Protein AF-A0AA35XFG1-F1 (afdb_monomer)

Solvent-accessible surface area (backbone atoms only — not comparable to full-atom values): 7735 Å² total; per-residue (Å²): 129,52,43,50,68,54,61,54,56,84,59,84,56,78,85,49,35,11,77,80,46,43,26,37,49,33,68,32,24,26,32,70,88,76,70,49,56,31,14,48,72,70,53,60,82,90,59,49,89,49,48,45,76,34,62,64,61,44,57,55,53,35,67,36,55,25,34,32,85,84,79,68,50,72,46,38,40,64,58,47,80,75,54,81,59,94,84,72,45,71,68,61,47,50,53,42,46,51,52,19,35,48,53,39,54,52,50,51,52,51,54,48,52,56,50,50,53,55,48,53,52,54,49,52,54,50,53,50,53,52,52,52,53,58,59,76,74,108

Radius of gyration: 21.95 Å; Cα contacts (8 Å, |Δi|>4): 163; chains: 1; bounding box: 50×32×72 Å

Nearest PDB structures (foldseek):
  4r8p-assembly1_L  TM=5.459E-01  e=4.641E-02  Homo sapiens
  7nd1-assembly1_A  TM=6.948E-01  e=1.075E-01  Homo sapiens
  4r8p-assembly1_N  TM=5.432E-01  e=1.075E-01  Homo sapiens
  6wi8-assembly2_B  TM=5.652E-01  e=1.690E-01  Homo sapiens
  6wi7-assembly1_A  TM=3.240E-01  e=1.075E-01  Homo sapiens

pLDDT: mean 81.07, std 10.25, range [55.94, 94.81]

Foldseek 3Di:
DQADQFWDFPPDQPQQAALQQLHGEDQWKAQQVPRDIHHPVSDDPVRCVRIDGDVVVVVVQQQTWTAGPQAGDIDGNVCVVVDDDVPDDPVSRVVSSVVSNVVSVVVVVVVVVVVVVVVVVVVVVVVVVVVVVVVVVD

Mean predicted aligned error: 9.19 Å

Structure (mmCIF, N/CA/C/O backbone):
data_AF-A0AA35XFG1-F1
#
_entry.id   AF-A0AA35XFG1-F1
#
loop_
_atom_site.group_PDB
_atom_site.id
_atom_site.type_symbol
_atom_site.label_atom_id
_atom_site.label_alt_id
_atom_site.label_comp_id
_atom_site.label_asym_id
_atom_site.label_entity_id
_atom_site.label_seq_id
_atom_site.pdbx_PDB_ins_code
_atom_site.Cartn_x
_atom_site.Cartn_y
_atom_site.Cartn_z
_atom_site.occupancy
_atom_site.B_iso_or_equiv
_atom_site.auth_seq_id
_atom_site.auth_comp_id
_atom_site.auth_asym_id
_atom_site.auth_atom_id
_atom_site.pdbx_PDB_model_num
ATOM 1 N N . MET A 1 1 ? 0.961 8.683 -11.947 1.00 60.38 1 MET A N 1
ATOM 2 C CA . MET A 1 1 ? 0.528 7.514 -11.145 1.00 60.38 1 MET A CA 1
ATOM 3 C C . MET A 1 1 ? 1.306 7.439 -9.842 1.00 60.38 1 MET A C 1
ATOM 5 O O . MET A 1 1 ? 2.520 7.639 -9.898 1.00 60.38 1 MET A O 1
ATOM 9 N N . PRO A 1 2 ? 0.644 7.135 -8.712 1.00 69.44 2 PRO A N 1
ATOM 10 C CA . PRO A 1 2 ? 1.253 7.309 -7.402 1.00 69.44 2 PRO A CA 1
ATOM 11 C C . PRO A 1 2 ? 2.024 6.101 -6.837 1.00 69.44 2 PRO A C 1
ATOM 13 O O . PRO A 1 2 ? 2.716 6.252 -5.842 1.00 69.44 2 PRO A O 1
ATOM 16 N N . GLY A 1 3 ? 1.932 4.910 -7.434 1.00 71.81 3 GLY A N 1
ATOM 17 C CA . GLY A 1 3 ? 2.682 3.711 -7.024 1.00 71.81 3 GLY A CA 1
ATOM 18 C C . GLY A 1 3 ? 3.146 2.898 -8.232 1.00 71.81 3 GLY A C 1
ATOM 19 O O . GLY A 1 3 ? 2.828 3.256 -9.370 1.00 71.81 3 GLY A O 1
ATOM 20 N N . LEU A 1 4 ? 3.899 1.823 -7.997 1.00 73.44 4 LEU A N 1
ATOM 21 C CA . LEU A 1 4 ? 4.358 0.925 -9.060 1.00 73.44 4 LEU A CA 1
ATOM 22 C C . LEU A 1 4 ? 3.245 -0.069 -9.428 1.00 73.44 4 LEU A C 1
ATOM 24 O O . LEU A 1 4 ? 2.739 -0.788 -8.571 1.00 73.44 4 LEU A O 1
ATOM 28 N N . THR A 1 5 ? 2.835 -0.057 -10.701 1.00 63.59 5 THR A N 1
ATOM 29 C CA . THR A 1 5 ? 1.594 -0.693 -11.182 1.00 63.59 5 THR A CA 1
ATOM 30 C C . THR A 1 5 ? 1.789 -1.893 -12.096 1.00 63.59 5 THR A C 1
ATOM 32 O O . THR A 1 5 ? 0.798 -2.459 -12.507 1.00 63.59 5 THR A O 1
ATOM 35 N N . HIS A 1 6 ? 3.013 -2.300 -12.439 1.00 58.31 6 HIS A N 1
ATOM 36 C CA . HIS A 1 6 ? 3.227 -3.368 -13.442 1.00 58.31 6 HIS A CA 1
ATOM 37 C C . HIS A 1 6 ? 4.230 -4.430 -13.013 1.00 58.31 6 HIS A C 1
ATOM 39 O O . HIS A 1 6 ? 4.662 -5.230 -13.840 1.00 58.31 6 HIS A O 1
ATOM 45 N N . CYS A 1 7 ? 4.659 -4.383 -11.758 1.00 59.84 7 CYS A N 1
ATOM 46 C CA . CYS A 1 7 ? 5.635 -5.305 -11.219 1.00 59.84 7 CYS A CA 1
ATOM 47 C C . CYS A 1 7 ? 4.958 -6.206 -10.193 1.00 59.84 7 CYS A C 1
ATOM 49 O O . CYS A 1 7 ? 4.563 -5.729 -9.128 1.00 59.84 7 CYS A O 1
ATOM 51 N N . HIS A 1 8 ? 4.904 -7.501 -10.494 1.00 63.41 8 HIS A N 1
ATOM 52 C CA . HIS A 1 8 ? 4.884 -8.496 -9.433 1.00 63.41 8 HIS A CA 1
ATOM 53 C C . HIS A 1 8 ? 6.312 -8.661 -8.923 1.00 63.41 8 HIS A C 1
ATOM 55 O O . HIS A 1 8 ? 7.230 -8.962 -9.696 1.00 63.41 8 HIS A O 1
ATOM 61 N N . CYS A 1 9 ? 6.504 -8.405 -7.634 1.00 60.19 9 CYS A N 1
ATOM 62 C CA . CYS A 1 9 ? 7.749 -8.694 -6.947 1.00 60.19 9 CYS A CA 1
ATOM 63 C C . CYS A 1 9 ? 7.669 -10.132 -6.437 1.00 60.19 9 CYS A C 1
ATOM 65 O O . CYS A 1 9 ? 6.700 -10.533 -5.801 1.00 60.19 9 CYS A O 1
ATOM 67 N N . ILE A 1 10 ? 8.702 -10.919 -6.732 1.00 57.16 10 ILE A N 1
ATOM 68 C CA . ILE A 1 10 ? 8.778 -12.323 -6.299 1.00 57.16 10 ILE A CA 1
ATOM 69 C C . ILE A 1 10 ? 9.029 -12.405 -4.776 1.00 57.16 10 ILE A C 1
ATOM 71 O O . ILE A 1 10 ? 8.761 -13.426 -4.147 1.00 57.16 10 ILE A O 1
ATOM 75 N N . GLU A 1 11 ? 9.505 -11.313 -4.173 1.00 58.78 11 GLU A N 1
ATOM 76 C CA . GLU A 1 11 ? 9.869 -11.204 -2.760 1.00 58.78 11 GLU A CA 1
ATOM 77 C C . GLU A 1 11 ? 8.791 -10.435 -1.964 1.00 58.78 11 GLU A C 1
ATOM 79 O O . GLU A 1 11 ? 8.255 -9.429 -2.423 1.00 58.78 11 GLU A O 1
ATOM 84 N N . ASP A 1 12 ? 8.460 -10.975 -0.785 1.00 56.62 12 ASP A N 1
ATOM 85 C CA . ASP A 1 12 ? 7.346 -10.686 0.140 1.00 56.62 12 ASP A CA 1
ATOM 86 C C . ASP A 1 12 ? 6.694 -9.274 0.048 1.00 56.62 12 ASP A C 1
ATOM 88 O O . ASP A 1 12 ? 6.983 -8.342 0.806 1.00 56.62 12 ASP A O 1
ATOM 92 N N . GLU A 1 13 ? 5.742 -9.133 -0.885 1.00 64.56 13 GLU A N 1
ATOM 93 C CA . GLU A 1 13 ? 5.145 -7.866 -1.344 1.00 64.56 13 GLU A CA 1
ATOM 94 C C . GLU A 1 13 ? 4.350 -7.079 -0.289 1.00 64.56 13 GLU A C 1
ATOM 96 O O . GLU A 1 13 ? 4.143 -5.873 -0.445 1.00 64.56 13 GLU A O 1
ATOM 101 N N . LYS A 1 14 ? 3.826 -7.722 0.763 1.00 66.88 14 LYS A N 1
ATOM 102 C CA . LYS A 1 14 ? 2.796 -7.089 1.614 1.00 66.88 14 LYS A CA 1
ATOM 103 C C . LYS A 1 14 ? 3.322 -5.912 2.433 1.00 66.88 14 LYS A C 1
ATOM 105 O O . LYS A 1 14 ? 2.580 -4.960 2.658 1.00 66.88 14 LYS A O 1
ATOM 110 N N . ARG A 1 15 ? 4.586 -5.960 2.865 1.00 76.00 15 ARG A N 1
ATOM 111 C CA . ARG A 1 15 ? 5.201 -4.905 3.699 1.00 76.00 15 ARG A CA 1
ATOM 112 C C . ARG A 1 15 ? 5.540 -3.642 2.906 1.00 76.00 15 ARG A C 1
ATOM 114 O O . ARG A 1 15 ? 5.683 -2.568 3.488 1.00 76.00 15 ARG A O 1
ATOM 121 N N . PHE A 1 16 ? 5.629 -3.761 1.583 1.00 82.31 16 PHE A N 1
ATOM 122 C CA . PHE A 1 16 ? 6.092 -2.693 0.701 1.00 82.31 16 PHE A CA 1
ATOM 123 C C . PHE A 1 16 ? 4.962 -2.023 -0.085 1.00 82.31 16 PHE A C 1
ATOM 125 O O . PHE A 1 16 ? 5.195 -1.384 -1.112 1.00 82.31 16 PHE A O 1
ATOM 132 N N . ARG A 1 17 ? 3.724 -2.175 0.402 1.00 84.19 17 ARG A N 1
ATOM 133 C CA . ARG A 1 17 ? 2.521 -1.594 -0.192 1.00 84.19 17 ARG A CA 1
ATOM 134 C C . ARG A 1 17 ? 2.081 -0.353 0.564 1.00 84.19 17 ARG A C 1
ATOM 136 O O . ARG A 1 17 ? 1.968 -0.348 1.784 1.00 84.19 17 ARG A O 1
ATOM 143 N N . CYS A 1 18 ? 1.758 0.686 -0.190 1.00 86.38 18 CYS A N 1
ATOM 144 C CA . CYS A 1 18 ? 1.208 1.915 0.349 1.00 86.38 18 CYS A CA 1
ATOM 145 C C . CYS A 1 18 ? -0.214 1.709 0.864 1.00 86.38 18 CYS A C 1
ATOM 147 O O . CYS A 1 18 ? -1.102 1.330 0.105 1.00 86.38 18 CYS A O 1
ATOM 149 N N . GLU A 1 19 ? -0.453 2.066 2.127 1.00 84.56 19 GLU A N 1
ATOM 150 C CA . GLU A 1 19 ? -1.782 1.985 2.752 1.00 84.56 19 GLU A CA 1
ATOM 151 C C . GLU A 1 19 ? -2.832 2.907 2.094 1.00 84.56 19 GLU A C 1
ATOM 153 O O . GLU A 1 19 ? -4.023 2.755 2.349 1.00 84.56 19 GLU A O 1
ATOM 158 N N . LEU A 1 20 ? -2.421 3.863 1.248 1.00 86.44 20 LEU A N 1
ATOM 159 C CA . LEU A 1 20 ? -3.332 4.792 0.564 1.00 86.44 20 LEU A CA 1
ATOM 160 C C . LEU A 1 20 ? -3.746 4.319 -0.834 1.00 86.44 20 LEU A C 1
ATOM 162 O O . LEU A 1 20 ? -4.907 4.471 -1.214 1.00 86.44 20 LEU A O 1
ATOM 166 N N . CYS A 1 21 ? -2.811 3.778 -1.620 1.00 84.06 21 CYS A N 1
ATOM 167 C CA . CYS A 1 21 ? -3.082 3.351 -2.997 1.00 84.06 21 CYS A CA 1
ATOM 168 C C . CYS A 1 21 ? -3.075 1.832 -3.202 1.00 84.06 21 CYS A C 1
ATOM 170 O O . CYS A 1 21 ? -3.467 1.378 -4.271 1.00 84.06 21 CYS A O 1
ATOM 172 N N . GLY A 1 22 ? -2.623 1.049 -2.218 1.00 80.69 22 GLY A N 1
ATOM 173 C CA . GLY A 1 22 ? -2.557 -0.417 -2.276 1.00 80.69 22 GLY A CA 1
ATOM 174 C C . GLY A 1 22 ? -1.455 -0.976 -3.181 1.00 80.69 22 GLY A C 1
ATOM 175 O O . GLY A 1 22 ? -1.288 -2.194 -3.291 1.00 80.69 22 GLY A O 1
ATOM 176 N N . LEU A 1 23 ? -0.694 -0.094 -3.829 1.00 84.69 23 LEU A N 1
ATOM 177 C CA . LEU A 1 23 ? 0.387 -0.432 -4.747 1.00 84.69 23 LEU A CA 1
ATOM 178 C C . LEU A 1 23 ? 1.734 -0.464 -4.033 1.00 84.69 23 LEU A C 1
ATOM 180 O O . LEU A 1 23 ? 1.894 0.117 -2.959 1.00 84.69 23 LEU A O 1
ATOM 184 N N . ILE A 1 24 ? 2.713 -1.092 -4.678 1.00 84.88 24 ILE A N 1
ATOM 185 C CA . ILE A 1 24 ? 4.103 -1.083 -4.227 1.00 84.88 24 ILE A CA 1
ATOM 186 C C . ILE A 1 24 ? 4.628 0.362 -4.209 1.00 84.88 24 ILE A C 1
ATOM 188 O O . ILE A 1 24 ? 4.310 1.153 -5.109 1.00 84.88 24 ILE A O 1
ATOM 192 N N . TYR A 1 25 ? 5.403 0.716 -3.175 1.00 86.44 25 TYR A N 1
ATOM 193 C CA . TYR A 1 25 ? 5.895 2.080 -2.994 1.00 86.44 25 TYR A CA 1
ATOM 194 C C . TYR A 1 25 ? 6.620 2.602 -4.239 1.00 86.44 25 TYR A C 1
ATOM 196 O O . TYR A 1 25 ? 7.513 1.951 -4.776 1.00 86.44 25 TYR A O 1
ATOM 204 N N . ARG A 1 26 ? 6.284 3.823 -4.657 1.00 85.94 26 ARG A N 1
ATOM 205 C CA . ARG A 1 26 ? 7.122 4.643 -5.535 1.00 85.94 26 ARG A CA 1
ATOM 206 C C . ARG A 1 26 ? 7.680 5.780 -4.698 1.00 85.94 26 ARG A C 1
ATOM 208 O O . ARG A 1 26 ? 6.894 6.537 -4.132 1.00 85.94 26 ARG A O 1
ATOM 215 N N . GLU A 1 27 ? 9.008 5.874 -4.630 1.00 87.44 27 GLU A N 1
ATOM 216 C CA . GLU A 1 27 ? 9.706 6.827 -3.757 1.00 87.44 27 GLU A CA 1
ATOM 217 C C . GLU A 1 27 ? 9.135 6.784 -2.321 1.00 87.44 27 GLU A C 1
ATOM 219 O O . GLU A 1 27 ? 8.399 7.686 -1.920 1.00 87.44 27 GLU A O 1
ATOM 224 N N . PRO A 1 28 ? 9.384 5.707 -1.555 1.00 89.31 28 PRO A N 1
ATOM 225 C CA . PRO A 1 28 ? 8.799 5.521 -0.235 1.00 89.31 28 PRO A CA 1
ATOM 226 C C . PRO A 1 28 ? 9.164 6.668 0.712 1.00 89.31 28 PRO A C 1
ATOM 228 O O . PRO A 1 28 ? 10.318 7.100 0.803 1.00 89.31 28 PRO A O 1
ATOM 231 N N . VAL A 1 29 ? 8.162 7.133 1.445 1.00 90.62 29 VAL A N 1
ATOM 232 C CA . VAL A 1 29 ? 8.287 8.091 2.541 1.00 90.62 29 VAL A CA 1
ATOM 233 C C . VAL A 1 29 ? 7.700 7.476 3.802 1.00 90.62 29 VAL A C 1
ATOM 235 O O . VAL A 1 29 ? 6.651 6.838 3.757 1.00 90.62 29 VAL A O 1
ATOM 238 N N . GLN A 1 30 ? 8.372 7.674 4.926 1.00 90.19 30 GLN A N 1
ATOM 239 C CA . GLN A 1 30 ? 7.957 7.201 6.234 1.00 90.19 30 GLN A CA 1
ATOM 240 C C . GLN A 1 30 ? 7.453 8.376 7.069 1.00 90.19 30 GLN A C 1
ATOM 242 O O . GLN A 1 30 ? 8.143 9.386 7.217 1.00 90.19 30 GLN A O 1
ATOM 247 N N . ASN A 1 31 ? 6.258 8.238 7.634 1.00 89.31 31 ASN A N 1
ATOM 248 C CA . ASN A 1 31 ? 5.735 9.175 8.615 1.00 89.31 31 ASN A CA 1
ATOM 249 C C . ASN A 1 31 ? 6.489 8.988 9.942 1.00 89.31 31 ASN A C 1
ATOM 251 O O . ASN A 1 31 ? 6.459 7.907 10.528 1.00 89.31 31 ASN A O 1
ATOM 255 N N . ILE A 1 32 ? 7.14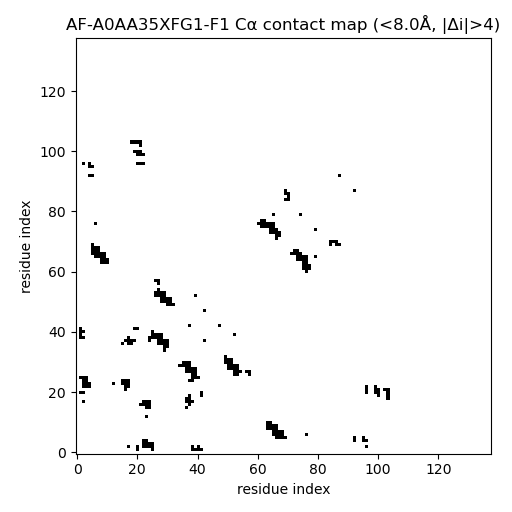2 10.038 10.432 1.00 87.94 32 ILE A N 1
ATOM 256 C CA . ILE A 1 32 ? 8.024 9.993 11.607 1.00 87.94 32 ILE A CA 1
ATOM 257 C C . ILE A 1 32 ? 7.234 9.690 12.891 1.00 87.94 32 ILE A C 1
ATOM 259 O O . ILE A 1 32 ? 7.744 9.017 13.783 1.00 87.94 32 ILE A O 1
ATOM 263 N N . LYS A 1 33 ? 5.976 10.143 12.983 1.00 86.19 33 LYS A N 1
ATOM 264 C CA . LYS A 1 33 ? 5.121 9.965 14.171 1.00 86.19 33 LYS A CA 1
ATOM 265 C C . LYS A 1 33 ? 4.550 8.554 14.283 1.00 86.19 33 LYS A C 1
ATOM 267 O O . LYS A 1 33 ? 4.416 8.030 15.382 1.00 86.19 33 LYS A O 1
ATOM 272 N N . THR A 1 34 ? 4.176 7.953 13.155 1.00 86.50 34 THR A N 1
ATOM 273 C CA . THR A 1 34 ? 3.481 6.651 13.127 1.00 86.50 34 THR A CA 1
ATOM 274 C C . THR A 1 34 ? 4.371 5.489 12.689 1.00 86.50 34 THR A C 1
ATOM 276 O O . THR A 1 34 ? 3.979 4.337 12.847 1.00 86.50 34 THR A O 1
ATOM 279 N N . GLY A 1 35 ? 5.541 5.769 12.106 1.00 85.88 35 GLY A N 1
ATOM 280 C CA . GLY A 1 35 ? 6.439 4.774 11.514 1.00 85.88 35 GLY A CA 1
ATOM 281 C 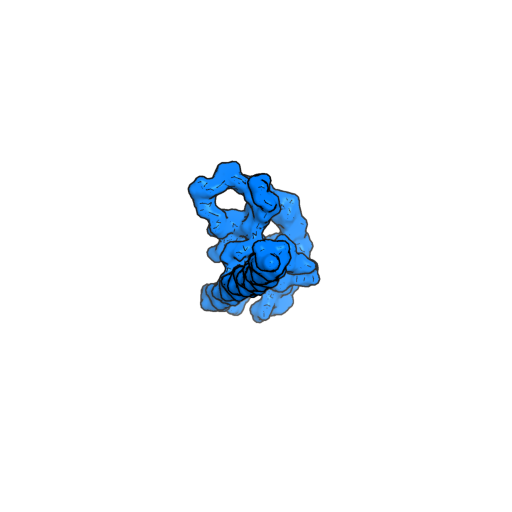C . GLY A 1 35 ? 5.927 4.150 10.211 1.00 85.88 35 GLY A C 1
ATOM 282 O O . GLY A 1 35 ? 6.613 3.307 9.636 1.00 85.88 35 GLY A O 1
ATOM 283 N N . LYS A 1 36 ? 4.741 4.548 9.732 1.00 86.31 36 LYS A N 1
ATOM 284 C CA . LYS A 1 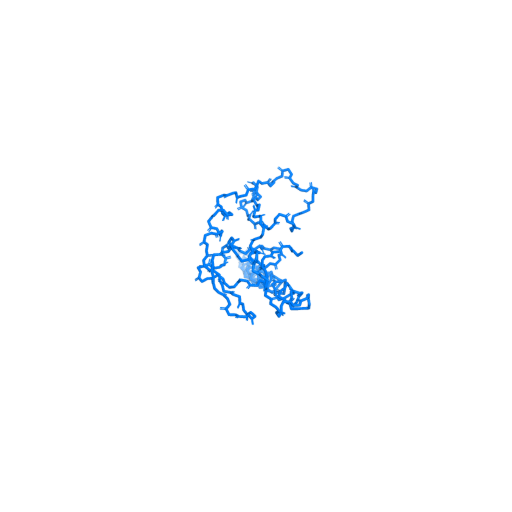36 ? 4.100 3.989 8.535 1.00 86.31 36 LYS A CA 1
ATOM 285 C C . LYS A 1 36 ? 4.710 4.532 7.247 1.00 86.31 36 LYS A C 1
ATOM 287 O O . LYS A 1 36 ? 5.062 5.710 7.184 1.00 86.31 36 LYS A O 1
ATOM 292 N N . CYS A 1 37 ? 4.762 3.693 6.213 1.00 87.38 37 CYS A N 1
ATOM 293 C CA . CYS A 1 37 ? 5.333 4.041 4.914 1.00 87.38 37 CYS A CA 1
ATOM 294 C C . CYS A 1 37 ? 4.260 4.239 3.834 1.00 87.38 37 CYS A C 1
ATOM 296 O O . CYS A 1 37 ? 3.224 3.572 3.803 1.00 87.38 37 CYS A O 1
ATOM 298 N N . PHE A 1 38 ? 4.525 5.172 2.923 1.00 89.44 38 PHE A N 1
ATOM 299 C CA . PHE A 1 38 ? 3.625 5.578 1.847 1.00 89.44 38 PHE A CA 1
ATOM 300 C C . PHE A 1 38 ? 4.419 5.925 0.586 1.00 89.44 38 PHE A C 1
ATOM 302 O O . PHE A 1 38 ? 5.627 6.136 0.644 1.00 89.44 38 PHE A O 1
ATOM 309 N N . CYS A 1 39 ? 3.757 6.023 -0.568 1.00 88.94 39 CYS A N 1
ATOM 310 C CA . CYS A 1 39 ? 4.386 6.634 -1.739 1.00 88.94 39 CYS A CA 1
ATOM 311 C C . CYS A 1 39 ? 4.474 8.149 -1.551 1.00 88.94 39 CYS A C 1
ATOM 313 O O . CYS A 1 39 ? 3.486 8.757 -1.136 1.00 88.94 39 CYS A O 1
ATOM 315 N N . LYS A 1 40 ? 5.585 8.773 -1.955 1.00 87.94 40 LYS A N 1
ATOM 316 C CA . LYS A 1 40 ? 5.762 10.234 -1.894 1.00 87.94 40 LYS A CA 1
ATOM 317 C C . LYS A 1 40 ? 4.592 11.006 -2.505 1.00 87.94 40 LYS A C 1
ATOM 319 O O . LYS A 1 40 ? 4.095 11.946 -1.906 1.00 87.94 40 LYS A O 1
ATOM 324 N N . SER A 1 41 ? 4.103 10.569 -3.663 1.00 87.69 41 SER A N 1
ATOM 325 C CA . SER A 1 41 ? 2.978 11.202 -4.366 1.00 87.69 41 SER A CA 1
ATOM 326 C C . SER A 1 41 ? 1.595 10.923 -3.767 1.00 87.69 41 SER A C 1
ATOM 328 O O . SER A 1 41 ? 0.624 11.529 -4.205 1.00 87.69 41 SER A O 1
ATOM 330 N N . CYS A 1 42 ? 1.466 9.957 -2.850 1.00 85.81 42 CYS A N 1
ATOM 331 C CA . CYS A 1 42 ? 0.204 9.717 -2.140 1.00 85.81 42 CYS A CA 1
ATOM 332 C C . CYS A 1 42 ? 0.021 10.672 -0.957 1.00 85.81 42 CYS A C 1
ATOM 334 O O . CYS A 1 42 ? -1.101 10.833 -0.486 1.00 85.81 42 CYS A O 1
ATOM 336 N N . VAL A 1 43 ? 1.111 11.242 -0.446 1.00 85.81 43 VAL A N 1
ATOM 337 C CA . VAL A 1 43 ? 1.086 12.148 0.701 1.00 85.81 43 VAL A CA 1
ATOM 338 C C . VAL A 1 43 ? 0.835 13.569 0.197 1.00 85.81 43 VAL A C 1
ATOM 340 O O . VAL A 1 43 ? 1.386 13.972 -0.827 1.00 85.81 43 VAL A O 1
ATOM 343 N N . SER A 1 44 ? -0.034 14.310 0.887 1.00 72.50 44 SER A N 1
ATOM 344 C CA . SER A 1 44 ? -0.323 15.707 0.558 1.00 72.50 44 SER A CA 1
ATOM 345 C C . SER A 1 44 ? 0.926 16.577 0.776 1.00 72.50 44 SER A C 1
ATOM 347 O O . SER A 1 44 ? 1.746 16.297 1.653 1.00 72.50 44 SER A O 1
ATOM 349 N N . ASN A 1 45 ? 1.078 17.656 0.004 1.00 62.78 45 ASN A N 1
ATOM 350 C CA . ASN A 1 45 ? 2.194 18.589 0.203 1.00 62.78 45 ASN A CA 1
ATOM 351 C C . ASN A 1 45 ? 2.118 19.317 1.562 1.00 62.78 45 ASN A C 1
ATOM 353 O O . ASN A 1 45 ? 3.155 19.721 2.089 1.00 62.78 45 ASN A O 1
ATOM 357 N N . GLU A 1 46 ? 0.917 19.450 2.136 1.00 57.16 46 GLU A N 1
ATOM 358 C CA . GLU A 1 46 ? 0.666 20.151 3.403 1.00 57.16 46 GLU A CA 1
ATOM 359 C C . GLU A 1 46 ? 1.199 19.379 4.623 1.00 57.16 46 GLU A C 1
ATOM 361 O O . GLU A 1 46 ? 1.593 19.997 5.609 1.00 57.16 46 GLU A O 1
ATOM 366 N N . ASP A 1 47 ? 1.331 18.051 4.530 1.00 62.66 47 ASP A N 1
ATOM 367 C CA . ASP A 1 47 ? 1.786 17.201 5.640 1.00 62.66 47 ASP A CA 1
ATOM 368 C C . ASP A 1 47 ? 3.294 16.876 5.614 1.00 62.66 47 ASP A C 1
ATOM 370 O O . ASP A 1 47 ? 3.785 16.130 6.460 1.00 62.66 47 ASP A O 1
ATOM 374 N N . THR A 1 48 ? 4.058 17.410 4.655 1.00 63.34 48 THR A N 1
ATOM 375 C CA . THR A 1 48 ? 5.449 16.988 4.365 1.00 63.34 48 THR A CA 1
ATOM 376 C C . THR A 1 48 ? 6.441 17.123 5.525 1.00 63.34 48 THR A C 1
ATOM 378 O O . THR A 1 48 ? 7.434 16.397 5.544 1.00 63.34 48 THR A O 1
ATOM 381 N N . ALA A 1 49 ? 6.174 17.982 6.515 1.00 70.75 49 ALA A N 1
ATOM 382 C CA . ALA A 1 49 ? 7.042 18.162 7.683 1.00 70.75 49 ALA A CA 1
ATOM 383 C C . ALA A 1 49 ? 7.189 16.887 8.536 1.00 70.75 49 ALA A C 1
ATOM 385 O O . ALA A 1 49 ? 8.229 16.675 9.158 1.00 70.75 49 ALA A O 1
ATOM 386 N N . ASP A 1 50 ? 6.175 16.019 8.532 1.00 83.25 50 ASP A N 1
ATOM 387 C CA . ASP A 1 50 ? 6.159 14.786 9.320 1.00 83.25 50 ASP A CA 1
ATOM 388 C C . ASP A 1 50 ? 6.680 13.563 8.547 1.00 83.25 50 ASP A C 1
ATOM 390 O O . ASP A 1 50 ? 6.659 12.450 9.079 1.00 83.25 50 ASP A O 1
ATOM 394 N N . TYR A 1 51 ? 7.145 13.732 7.304 1.00 85.81 51 TYR A N 1
ATOM 395 C CA . TYR A 1 51 ? 7.584 12.624 6.456 1.00 85.81 51 TYR A CA 1
ATOM 396 C C . TYR A 1 51 ? 9.066 12.710 6.131 1.00 85.81 51 TYR A C 1
ATOM 398 O O . TYR A 1 51 ? 9.586 13.722 5.668 1.00 85.81 51 TYR A O 1
ATOM 406 N N . ARG A 1 52 ? 9.748 11.581 6.302 1.00 88.25 52 ARG A N 1
ATOM 407 C CA . ARG A 1 52 ? 11.131 11.396 5.882 1.00 88.25 52 ARG A CA 1
ATOM 408 C C . ARG A 1 52 ? 11.177 10.439 4.704 1.00 88.25 52 ARG A C 1
ATOM 410 O O . ARG A 1 52 ? 10.519 9.406 4.713 1.00 88.25 52 ARG A O 1
ATOM 417 N N . GLN A 1 53 ? 11.994 10.744 3.703 1.00 87.69 53 GLN A N 1
ATOM 418 C CA . GLN A 1 53 ? 12.238 9.805 2.613 1.00 87.69 53 GLN A CA 1
ATOM 419 C C . GLN A 1 53 ? 12.972 8.557 3.120 1.00 87.69 53 GLN A C 1
ATOM 421 O O . GLN A 1 53 ? 14.027 8.665 3.755 1.00 87.69 53 GLN A O 1
ATOM 426 N N . ASP A 1 54 ? 12.436 7.378 2.807 1.00 87.69 54 ASP A N 1
ATOM 427 C CA . ASP A 1 54 ? 13.015 6.099 3.212 1.00 87.69 54 ASP A CA 1
ATOM 428 C C . ASP A 1 54 ? 13.947 5.558 2.122 1.00 87.69 54 ASP A C 1
ATOM 430 O O . ASP A 1 54 ? 13.619 4.696 1.303 1.00 87.69 54 ASP A O 1
ATOM 434 N N . ASN A 1 55 ? 15.153 6.122 2.093 1.00 86.81 55 ASN A N 1
ATOM 435 C CA . ASN A 1 55 ? 16.170 5.750 1.115 1.00 86.81 55 ASN A CA 1
ATOM 436 C C . ASN A 1 55 ? 16.684 4.315 1.292 1.00 86.81 55 ASN A C 1
ATOM 438 O O . ASN A 1 55 ? 17.233 3.763 0.338 1.00 86.81 55 ASN A O 1
ATOM 442 N N . ALA A 1 56 ? 16.557 3.727 2.486 1.00 86.50 56 ALA A N 1
ATOM 443 C CA . ALA A 1 56 ? 16.981 2.354 2.737 1.00 86.50 56 ALA A CA 1
ATOM 444 C C . ALA A 1 56 ? 16.015 1.385 2.052 1.00 86.50 56 ALA A C 1
ATOM 446 O O . ALA A 1 56 ? 16.443 0.613 1.194 1.00 86.50 56 ALA A O 1
ATOM 447 N N . VAL A 1 57 ? 14.715 1.539 2.326 1.00 85.31 57 VAL A N 1
ATOM 448 C CA . VAL A 1 57 ? 13.654 0.767 1.670 1.00 85.31 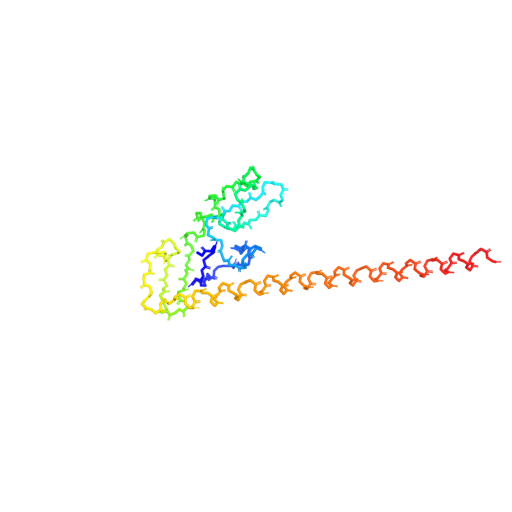57 VAL A CA 1
ATOM 449 C C . VAL A 1 57 ? 13.693 0.965 0.158 1.00 85.31 57 VAL A C 1
ATOM 451 O O . VAL A 1 57 ? 13.609 0.003 -0.599 1.00 85.31 57 VAL A O 1
ATOM 454 N N . TRP A 1 58 ? 13.902 2.195 -0.319 1.00 87.56 58 TRP A N 1
ATOM 455 C CA . TRP A 1 58 ? 13.973 2.436 -1.760 1.00 87.56 58 TRP A CA 1
ATOM 456 C C . TRP A 1 58 ? 15.153 1.731 -2.438 1.00 87.56 58 TRP A C 1
ATOM 458 O O . TRP A 1 58 ? 15.003 1.181 -3.529 1.00 87.56 58 TRP A O 1
ATOM 468 N N . LYS A 1 59 ? 16.332 1.732 -1.802 1.00 87.38 59 LYS A N 1
ATOM 469 C CA . LYS A 1 59 ? 17.513 1.020 -2.312 1.00 87.38 59 LYS A CA 1
ATOM 470 C C . LYS A 1 59 ? 17.305 -0.489 -2.324 1.00 87.38 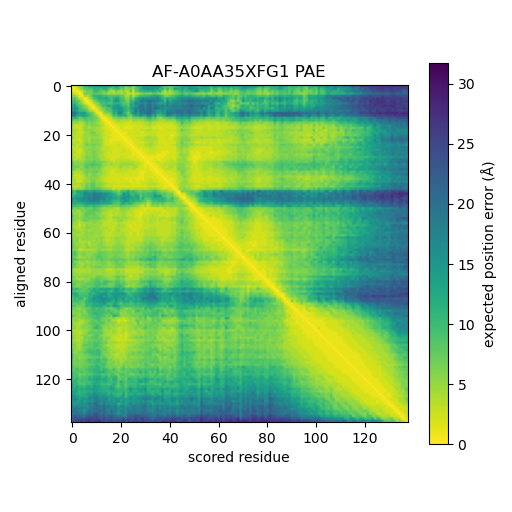59 LYS A C 1
ATOM 472 O O . LYS A 1 59 ? 17.707 -1.132 -3.288 1.00 87.38 59 LYS A O 1
ATOM 477 N N . GLU A 1 60 ? 16.681 -1.031 -1.285 1.00 87.25 60 GLU A N 1
ATOM 478 C CA . GLU A 1 60 ? 16.330 -2.448 -1.206 1.00 87.25 60 GLU A CA 1
ATOM 479 C C . GLU A 1 60 ? 15.388 -2.840 -2.350 1.00 87.25 60 GLU A C 1
ATOM 481 O O . GLU A 1 60 ? 15.722 -3.706 -3.158 1.00 87.25 60 GLU A O 1
ATOM 486 N N . MET A 1 61 ? 14.278 -2.111 -2.503 1.00 85.31 61 MET A N 1
ATOM 487 C CA . MET A 1 61 ? 13.274 -2.381 -3.534 1.00 85.31 61 MET A CA 1
ATOM 488 C C . MET A 1 61 ? 13.846 -2.320 -4.951 1.00 85.31 61 MET A C 1
ATOM 490 O O . MET A 1 61 ? 13.486 -3.123 -5.807 1.00 85.31 61 MET A O 1
ATOM 494 N N . LYS A 1 62 ? 14.769 -1.389 -5.223 1.00 85.25 62 LYS A N 1
ATOM 495 C CA . LYS A 1 62 ? 15.416 -1.267 -6.541 1.00 85.25 62 LYS A CA 1
ATOM 496 C C . LYS A 1 62 ? 16.178 -2.523 -6.971 1.00 85.25 62 LYS A C 1
ATOM 498 O O . LYS A 1 62 ? 16.308 -2.768 -8.175 1.00 85.25 62 LYS A O 1
ATOM 503 N N . CYS A 1 63 ? 16.668 -3.306 -6.014 1.00 86.06 63 CYS A N 1
ATOM 504 C CA . CYS A 1 63 ? 17.401 -4.541 -6.270 1.00 86.06 63 CYS A CA 1
ATOM 505 C C . CYS A 1 63 ? 16.490 -5.743 -6.537 1.00 86.06 63 CYS A C 1
ATOM 507 O O . CYS A 1 63 ? 16.983 -6.752 -7.044 1.00 86.06 63 CYS A O 1
ATOM 509 N N . TRP A 1 64 ? 15.193 -5.638 -6.242 1.00 85.69 64 TRP A N 1
ATOM 510 C CA . TRP A 1 64 ? 14.255 -6.740 -6.397 1.00 85.69 64 TRP A CA 1
ATOM 511 C C . TRP A 1 64 ? 14.087 -7.173 -7.839 1.00 85.69 64 TRP A C 1
ATOM 513 O O . TRP A 1 64 ? 14.062 -6.355 -8.764 1.00 85.69 64 TRP A O 1
ATOM 523 N N . THR A 1 65 ? 13.902 -8.477 -8.008 1.00 85.44 65 THR A N 1
ATOM 524 C CA . THR A 1 65 ? 13.508 -9.046 -9.290 1.00 85.44 65 THR A CA 1
ATOM 525 C C . THR A 1 65 ? 12.005 -8.883 -9.465 1.00 85.44 65 THR A C 1
ATOM 527 O O . THR A 1 65 ? 11.212 -9.361 -8.652 1.00 85.44 65 THR A O 1
ATOM 530 N N . VAL A 1 66 ? 11.625 -8.201 -10.538 1.00 83.19 66 VAL A N 1
ATOM 531 C CA . VAL A 1 66 ? 10.241 -7.927 -10.898 1.00 83.19 66 VAL A CA 1
ATOM 532 C C . VAL A 1 66 ? 9.892 -8.549 -12.232 1.00 83.19 66 VAL A C 1
ATOM 534 O O . VAL A 1 66 ? 10.743 -8.677 -13.115 1.00 83.19 66 VAL A O 1
ATOM 537 N N . HIS A 1 67 ? 8.620 -8.899 -12.366 1.00 82.06 67 HIS A N 1
ATOM 538 C CA . HIS A 1 67 ? 8.043 -9.430 -13.587 1.00 82.06 67 HIS A CA 1
ATOM 539 C C . HIS A 1 67 ? 6.980 -8.476 -14.142 1.00 82.06 67 HIS A C 1
ATOM 541 O O . HIS A 1 67 ? 6.111 -8.010 -13.404 1.00 82.06 67 HIS A O 1
ATOM 547 N N . CYS A 1 68 ? 7.048 -8.203 -15.446 1.00 78.75 68 CYS A N 1
ATOM 548 C CA . CYS A 1 68 ? 6.023 -7.487 -16.187 1.00 78.75 68 CYS A CA 1
ATOM 549 C C . CYS A 1 68 ? 4.854 -8.427 -16.477 1.00 78.75 68 CYS A C 1
ATOM 551 O O . CYS A 1 68 ? 4.959 -9.305 -17.333 1.00 78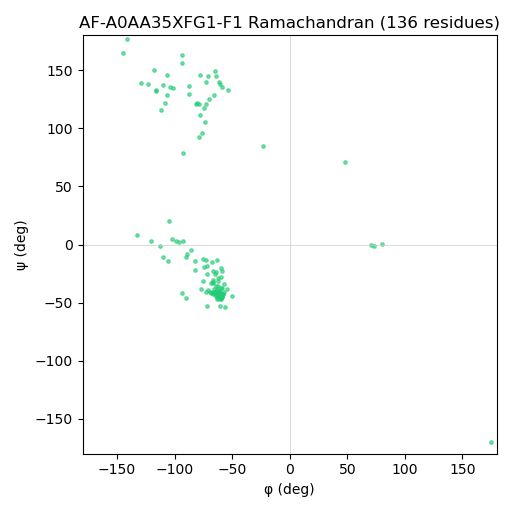.75 68 CYS A O 1
ATOM 553 N N . GLU A 1 69 ? 3.710 -8.184 -15.847 1.00 73.12 69 GLU A N 1
ATOM 554 C CA . GLU A 1 69 ? 2.482 -8.960 -16.081 1.00 73.12 69 GLU A CA 1
ATOM 555 C C . GLU A 1 69 ? 1.978 -8.915 -17.530 1.00 73.12 69 GLU A C 1
ATOM 557 O O . GLU A 1 69 ? 1.216 -9.781 -17.946 1.00 73.12 69 GLU A O 1
ATOM 562 N N . VAL A 1 70 ? 2.395 -7.911 -18.303 1.00 76.50 70 VAL A N 1
ATOM 563 C CA . VAL A 1 70 ? 1.870 -7.678 -19.650 1.00 76.50 70 VAL A CA 1
ATOM 564 C C . VAL A 1 70 ? 2.672 -8.412 -20.721 1.00 76.50 70 VAL A C 1
ATOM 566 O O . VAL A 1 70 ? 2.095 -9.003 -21.628 1.00 76.50 70 VAL A O 1
ATOM 569 N N . CYS A 1 71 ? 4.003 -8.345 -20.660 1.00 80.88 71 CYS A N 1
ATOM 570 C CA . CYS A 1 71 ? 4.868 -8.860 -21.728 1.00 80.88 71 CYS A CA 1
ATOM 571 C C . CYS A 1 71 ? 5.845 -9.949 -21.280 1.00 80.88 71 CYS A C 1
ATOM 573 O O . CYS A 1 71 ? 6.661 -10.394 -22.082 1.00 80.88 71 CYS A O 1
ATOM 575 N N . GLY A 1 72 ? 5.796 -10.366 -20.014 1.00 79.62 72 GLY A N 1
ATOM 576 C CA . GLY A 1 72 ? 6.648 -11.440 -19.509 1.00 79.62 72 GLY A CA 1
ATOM 577 C C . GLY A 1 72 ? 8.078 -11.019 -19.160 1.00 79.62 72 GLY A C 1
ATOM 578 O O . GLY A 1 72 ? 8.891 -11.853 -18.771 1.00 79.62 72 GLY A O 1
ATOM 579 N N . TRP A 1 73 ? 8.428 -9.739 -19.328 1.00 84.69 73 TRP A N 1
ATOM 580 C CA . TRP A 1 73 ? 9.775 -9.254 -19.031 1.00 84.69 73 TRP A CA 1
ATOM 581 C C . TRP A 1 73 ? 10.128 -9.465 -17.559 1.00 84.69 73 TRP A C 1
ATOM 583 O O . TRP A 1 73 ? 9.319 -9.176 -16.681 1.00 84.69 73 TRP A O 1
ATOM 593 N N . GLN A 1 74 ? 11.359 -9.893 -17.290 1.00 87.81 74 GLN A N 1
ATOM 594 C CA . GLN A 1 74 ? 11.881 -10.062 -15.939 1.00 87.81 74 GLN A CA 1
ATOM 595 C C . GLN A 1 74 ? 13.224 -9.351 -15.790 1.00 87.81 74 GLN A C 1
ATOM 597 O O . GLN A 1 74 ? 14.092 -9.419 -16.663 1.00 87.81 74 GLN A O 1
ATOM 602 N N . GLY A 1 75 ? 13.422 -8.696 -14.653 1.00 86.00 75 GLY A N 1
ATOM 603 C CA . GLY A 1 75 ? 14.684 -8.044 -14.335 1.00 86.00 75 GLY A CA 1
ATOM 604 C C . GLY A 1 75 ? 14.605 -7.257 -13.039 1.00 86.00 75 GLY A C 1
ATOM 605 O O . GLY A 1 75 ? 13.640 -7.371 -12.292 1.00 86.00 75 GLY A O 1
ATOM 606 N N . ARG A 1 76 ? 15.634 -6.459 -12.749 1.00 87.50 76 ARG A N 1
ATOM 607 C CA . ARG A 1 76 ? 15.635 -5.625 -11.539 1.00 87.50 76 ARG A CA 1
ATOM 608 C C . ARG A 1 76 ? 14.637 -4.479 -11.652 1.00 87.50 76 ARG A C 1
ATOM 610 O O . ARG A 1 76 ? 14.529 -3.889 -12.728 1.00 87.50 76 ARG A O 1
ATOM 617 N N . LEU A 1 77 ? 14.001 -4.106 -10.541 1.00 83.81 77 LEU A N 1
ATOM 618 C CA . LEU A 1 77 ? 13.066 -2.979 -10.483 1.00 83.81 77 LEU A CA 1
ATOM 619 C C . LEU A 1 77 ? 13.693 -1.676 -10.999 1.00 83.81 77 LEU A C 1
ATOM 621 O O . LEU A 1 77 ? 13.051 -0.929 -11.729 1.00 83.81 77 LEU A O 1
ATOM 625 N N . GLU A 1 78 ? 14.969 -1.428 -10.705 1.00 84.19 78 GLU A N 1
ATOM 626 C CA . GLU A 1 78 ? 15.688 -0.261 -11.234 1.00 84.19 78 GLU A CA 1
ATOM 627 C C . GLU A 1 78 ? 15.702 -0.195 -12.773 1.00 84.19 78 GLU A C 1
ATOM 629 O O . GLU A 1 78 ? 15.637 0.885 -13.353 1.00 84.19 78 GLU A O 1
ATOM 634 N N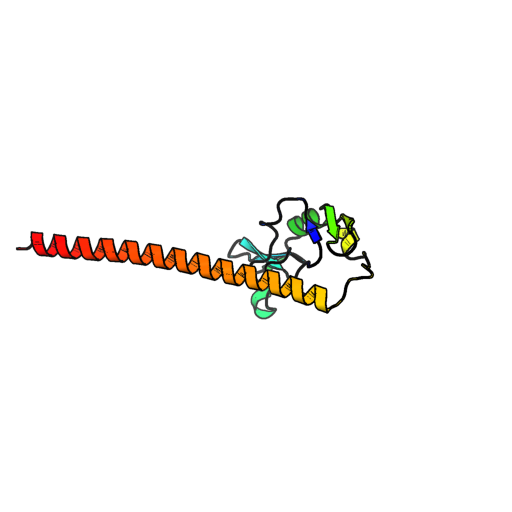 . LYS A 1 79 ? 15.746 -1.350 -13.446 1.00 83.50 79 LYS A N 1
ATOM 635 C CA . LYS A 1 79 ? 15.696 -1.449 -14.914 1.00 83.50 79 LYS A CA 1
ATOM 636 C C . LYS A 1 79 ? 14.269 -1.556 -15.453 1.00 83.50 79 LYS A C 1
ATOM 638 O O . LYS A 1 79 ? 14.064 -1.510 -16.660 1.00 83.50 79 LYS A O 1
ATOM 643 N N . PHE A 1 80 ? 13.288 -1.716 -14.573 1.00 79.62 80 PHE A N 1
ATOM 644 C CA . PHE A 1 80 ? 11.889 -1.826 -14.951 1.00 79.62 80 PHE A CA 1
ATOM 645 C C . PHE A 1 80 ? 11.294 -0.472 -15.343 1.00 79.62 80 PHE A C 1
ATOM 647 O O . PHE A 1 80 ? 10.431 -0.402 -16.211 1.00 79.62 80 PHE A O 1
ATOM 654 N N . GLU A 1 81 ? 11.761 0.633 -14.758 1.00 71.06 81 GLU A N 1
ATOM 655 C CA . GLU A 1 81 ? 11.266 1.961 -15.148 1.00 71.06 81 GLU A CA 1
ATOM 656 C C . GLU A 1 81 ? 11.664 2.342 -16.581 1.00 71.06 81 GLU A C 1
ATOM 658 O O . GLU A 1 81 ? 10.899 3.019 -17.265 1.00 71.06 81 GLU A O 1
ATOM 663 N N . SER A 1 82 ? 12.814 1.856 -17.061 1.00 76.31 82 SER A N 1
ATOM 664 C CA . SER A 1 82 ? 13.247 2.001 -18.457 1.00 76.31 82 SER A CA 1
ATOM 665 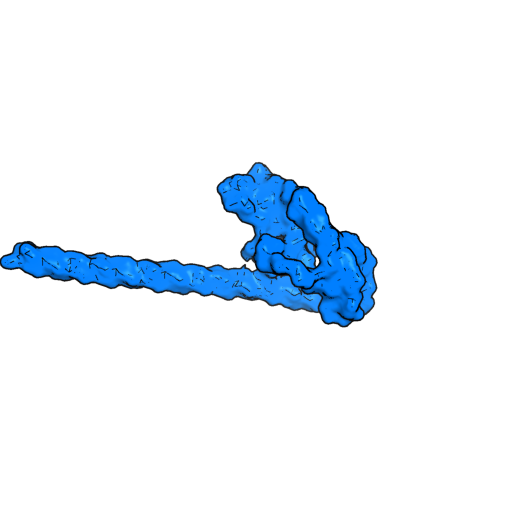C C . SER A 1 82 ? 12.692 0.918 -19.386 1.00 76.31 82 SER A C 1
ATOM 667 O O . SER A 1 82 ? 12.884 0.990 -20.601 1.00 76.31 82 SER A O 1
ATOM 669 N N . HIS A 1 83 ? 11.982 -0.075 -18.848 1.00 79.62 83 HIS A N 1
ATOM 670 C CA . HIS A 1 83 ? 11.325 -1.091 -19.650 1.00 79.62 83 HIS A CA 1
ATOM 671 C C . HIS A 1 83 ? 10.085 -0.500 -20.339 1.00 79.62 83 HIS A C 1
ATOM 673 O O . HIS A 1 83 ? 9.027 -0.280 -19.741 1.00 79.62 83 HIS A O 1
ATOM 679 N N . LEU A 1 84 ? 10.222 -0.259 -21.642 1.00 69.12 84 LEU A N 1
ATOM 680 C CA . LEU A 1 84 ? 9.121 0.095 -22.527 1.00 69.12 84 LEU A CA 1
ATOM 681 C C . LEU A 1 84 ? 8.354 -1.176 -22.895 1.00 69.12 84 LEU A C 1
ATOM 683 O O . LEU A 1 84 ? 8.707 -1.878 -23.840 1.00 69.12 84 LEU A O 1
ATOM 687 N N . CYS A 1 85 ? 7.308 -1.486 -22.130 1.00 72.06 85 CYS A N 1
ATOM 688 C CA . CYS A 1 85 ? 6.391 -2.558 -22.490 1.00 72.06 85 CYS A CA 1
ATOM 689 C C . CYS A 1 85 ? 5.492 -2.089 -23.656 1.00 72.06 85 CYS A C 1
ATOM 691 O O . CYS A 1 85 ? 4.714 -1.150 -23.470 1.00 72.06 85 CYS A O 1
ATOM 693 N N . PRO A 1 86 ? 5.548 -2.732 -24.838 1.00 66.81 86 PRO A N 1
ATOM 694 C CA . PRO A 1 86 ? 4.816 -2.286 -26.030 1.00 66.81 86 PRO A CA 1
ATOM 695 C C . PRO A 1 86 ? 3.289 -2.415 -25.908 1.00 66.81 86 PRO A C 1
ATOM 697 O O . PRO A 1 86 ? 2.555 -1.815 -26.683 1.00 66.81 86 PRO A O 1
ATOM 700 N N . LEU A 1 87 ? 2.806 -3.171 -24.920 1.00 66.81 87 LEU A N 1
ATOM 701 C CA . LEU A 1 87 ? 1.384 -3.385 -24.633 1.00 66.81 87 LEU A CA 1
ATOM 702 C C . LEU A 1 87 ? 0.886 -2.551 -23.435 1.00 66.81 87 LEU A C 1
ATOM 704 O O . LEU A 1 87 ? -0.261 -2.684 -23.008 1.00 66.81 87 LEU A O 1
ATOM 708 N N . LYS A 1 88 ? 1.739 -1.687 -22.872 1.00 66.50 88 LYS A N 1
ATOM 709 C CA . LYS A 1 88 ? 1.400 -0.826 -21.736 1.00 66.50 88 LYS A CA 1
ATOM 710 C C . LYS A 1 88 ? 0.533 0.337 -22.208 1.00 66.50 88 LYS A C 1
ATOM 712 O O . LYS A 1 88 ? 1.041 1.359 -22.653 1.00 66.50 88 LYS A O 1
ATOM 717 N N . THR A 1 89 ? -0.777 0.180 -22.079 1.00 66.19 89 THR A N 1
ATOM 718 C CA . THR A 1 89 ? -1.747 1.255 -22.315 1.00 66.19 89 THR A CA 1
ATOM 719 C C . THR A 1 89 ? -2.085 1.984 -21.012 1.00 66.19 89 THR A C 1
ATOM 721 O O . THR A 1 89 ? -1.964 1.423 -19.917 1.00 66.19 89 THR A O 1
ATOM 724 N N . ASP A 1 90 ? -2.534 3.236 -21.115 1.00 68.44 90 ASP A N 1
ATOM 725 C CA . ASP A 1 90 ? -2.983 4.028 -19.958 1.00 68.44 90 ASP A CA 1
ATOM 726 C C . ASP A 1 90 ? -4.195 3.390 -19.254 1.00 68.44 90 ASP A C 1
ATOM 728 O O . ASP A 1 90 ? -4.302 3.418 -18.029 1.00 68.44 90 ASP A O 1
ATOM 732 N N . VAL A 1 91 ? -5.050 2.696 -20.011 1.00 68.88 91 VAL A N 1
ATOM 733 C CA . VAL A 1 91 ? -6.206 1.952 -19.485 1.00 68.88 91 VAL A CA 1
ATOM 734 C C . VAL A 1 91 ? -5.770 0.786 -18.592 1.00 68.88 91 VAL A C 1
ATOM 736 O O . VAL A 1 91 ? -6.362 0.527 -17.544 1.00 68.88 91 VAL A O 1
ATOM 739 N N . PHE A 1 92 ? -4.715 0.064 -18.980 1.00 69.81 92 PHE A N 1
ATOM 740 C CA . PHE A 1 92 ? -4.185 -1.033 -18.169 1.00 69.81 92 PHE A CA 1
ATOM 741 C C . PHE A 1 92 ? -3.601 -0.518 -16.845 1.00 69.81 92 PHE A C 1
ATOM 743 O O . PHE A 1 92 ? -3.839 -1.089 -15.781 1.00 69.81 92 PHE A O 1
ATOM 750 N N . GLN A 1 93 ? -2.900 0.616 -16.906 1.00 68.75 93 GLN A N 1
ATOM 751 C CA . GLN A 1 93 ? -2.393 1.336 -15.740 1.00 68.75 93 GLN A CA 1
ATOM 752 C C . GLN A 1 93 ? -3.505 1.692 -14.752 1.00 68.75 93 GLN A C 1
ATOM 754 O O . GLN A 1 93 ? -3.420 1.352 -13.569 1.00 68.75 93 GLN A O 1
ATOM 759 N N . GLU A 1 94 ? -4.554 2.349 -15.233 1.00 74.38 94 GLU A N 1
ATOM 760 C CA . GLU A 1 94 ? -5.673 2.786 -14.404 1.00 74.38 94 GLU A CA 1
ATOM 761 C C . GLU A 1 94 ? -6.383 1.609 -13.724 1.00 74.38 94 GLU A C 1
ATOM 763 O O . GLU A 1 94 ? -6.619 1.649 -12.515 1.00 74.38 94 GLU A O 1
ATOM 768 N N . ASN A 1 95 ? -6.614 0.513 -14.451 1.00 77.50 95 ASN A N 1
ATOM 769 C CA . ASN A 1 95 ? -7.225 -0.694 -13.894 1.00 77.50 95 ASN A CA 1
ATOM 770 C C . ASN A 1 95 ? -6.444 -1.273 -12.707 1.00 77.50 95 ASN A C 1
ATOM 772 O O . ASN A 1 95 ? -7.048 -1.668 -11.708 1.00 77.50 95 ASN A O 1
ATOM 776 N N . ILE A 1 96 ? -5.110 -1.319 -12.774 1.00 74.38 96 ILE A N 1
ATOM 777 C CA . ILE A 1 96 ? -4.300 -1.841 -11.661 1.00 74.38 96 ILE A CA 1
ATOM 778 C C . ILE A 1 96 ? -4.345 -0.902 -10.457 1.00 74.38 96 ILE A C 1
ATOM 780 O O . ILE A 1 96 ? -4.484 -1.357 -9.319 1.00 74.38 96 ILE A O 1
ATOM 784 N N . TYR A 1 97 ? -4.287 0.409 -10.690 1.00 78.69 97 TYR A N 1
ATOM 785 C CA . TYR A 1 97 ? -4.443 1.386 -9.615 1.00 78.69 97 TYR A CA 1
ATOM 786 C C . TYR A 1 97 ? -5.805 1.262 -8.918 1.00 78.69 97 TYR A C 1
ATOM 788 O O . TYR A 1 97 ? -5.861 1.231 -7.687 1.00 78.69 97 TYR A O 1
ATOM 796 N N . LEU A 1 98 ? -6.889 1.130 -9.687 1.00 80.75 98 LEU A N 1
ATOM 797 C CA . LEU A 1 98 ? -8.238 0.948 -9.150 1.00 80.75 98 LEU A CA 1
ATOM 798 C C . LEU A 1 98 ? -8.368 -0.353 -8.350 1.00 80.75 98 LEU A C 1
ATOM 800 O O . LEU A 1 98 ? -8.946 -0.333 -7.265 1.00 80.75 98 LEU A O 1
ATOM 804 N N . LYS A 1 99 ? -7.772 -1.459 -8.816 1.00 82.12 99 LYS A N 1
ATOM 805 C CA . LYS A 1 99 ? -7.707 -2.716 -8.049 1.00 82.12 99 LYS A CA 1
ATOM 806 C C . LYS A 1 99 ? -6.986 -2.539 -6.710 1.00 82.12 99 LYS A C 1
ATOM 808 O O . LYS A 1 99 ? -7.489 -2.993 -5.686 1.00 82.12 99 LYS A O 1
ATOM 813 N N . GLY A 1 100 ? -5.841 -1.851 -6.698 1.00 78.88 100 GLY A N 1
ATOM 814 C CA . GLY A 1 100 ? -5.097 -1.563 -5.465 1.00 78.88 100 GLY A CA 1
ATOM 815 C C . GLY A 1 100 ? -5.907 -0.721 -4.476 1.00 78.88 100 GLY A C 1
ATOM 816 O O . GLY A 1 100 ? -5.991 -1.045 -3.292 1.00 78.88 100 GLY A O 1
ATOM 817 N N . ARG A 1 101 ? -6.576 0.321 -4.976 1.00 84.31 101 ARG A N 1
ATOM 818 C CA . ARG A 1 101 ? -7.504 1.163 -4.209 1.00 84.31 101 ARG A CA 1
ATOM 819 C C . ARG A 1 101 ? -8.667 0.368 -3.617 1.00 84.31 101 ARG A C 1
ATOM 821 O O . ARG A 1 101 ? -8.982 0.554 -2.446 1.00 84.31 101 ARG A O 1
ATOM 828 N N . LEU A 1 102 ? -9.286 -0.507 -4.409 1.00 87.31 102 LEU A N 1
ATOM 829 C CA . LEU A 1 102 ? -10.388 -1.354 -3.956 1.00 87.31 102 LEU A CA 1
ATOM 830 C C . LEU A 1 102 ? -9.940 -2.260 -2.802 1.00 87.31 102 LEU A C 1
ATOM 832 O O . LEU A 1 102 ? -10.591 -2.284 -1.763 1.00 87.31 102 LEU A O 1
ATOM 836 N N . ALA A 1 103 ? -8.781 -2.912 -2.940 1.00 85.31 103 ALA A N 1
ATOM 837 C CA . ALA A 1 103 ? -8.225 -3.783 -1.905 1.00 85.31 103 ALA A CA 1
ATOM 838 C C . ALA A 1 103 ? -7.964 -3.039 -0.580 1.00 85.31 103 ALA A C 1
ATOM 840 O O . ALA A 1 103 ? -8.200 -3.579 0.501 1.00 85.31 103 ALA A O 1
ATOM 841 N N . VAL A 1 104 ? -7.515 -1.779 -0.644 1.00 86.50 104 VAL A N 1
ATOM 842 C CA . VAL A 1 104 ? -7.354 -0.924 0.546 1.00 86.50 104 VAL A CA 1
ATOM 843 C C . VAL A 1 104 ? -8.697 -0.661 1.228 1.00 86.50 104 VAL A C 1
ATOM 845 O O . VAL A 1 104 ? -8.799 -0.782 2.449 1.00 86.50 104 VAL A O 1
ATOM 848 N N . GLU A 1 105 ? -9.727 -0.298 0.466 1.00 89.38 105 GLU A N 1
ATOM 849 C CA . GLU A 1 105 ? -11.057 -0.023 1.019 1.00 89.38 105 GLU A CA 1
ATOM 850 C C . GLU A 1 105 ? -11.709 -1.285 1.607 1.00 89.38 105 GLU A C 1
ATOM 852 O O . GLU A 1 105 ? -12.291 -1.234 2.693 1.00 89.38 105 GLU A O 1
ATOM 857 N N . GLU A 1 106 ? -11.537 -2.442 0.966 1.00 89.75 106 GLU A N 1
ATOM 858 C CA . GLU A 1 106 ? -11.979 -3.735 1.500 1.00 89.75 106 GLU A CA 1
ATOM 859 C C . GLU A 1 106 ? -11.285 -4.073 2.825 1.00 89.75 106 GLU A C 1
ATOM 861 O O . GLU A 1 106 ? -11.951 -4.457 3.792 1.00 89.75 106 GLU A O 1
ATOM 866 N N . GLN A 1 107 ? -9.970 -3.852 2.921 1.00 87.38 107 GLN A N 1
ATOM 867 C CA . GLN A 1 107 ? -9.227 -4.069 4.161 1.00 87.38 107 GLN A CA 1
ATOM 868 C C . GLN A 1 107 ? -9.690 -3.127 5.282 1.00 87.38 107 GLN A C 1
ATOM 870 O O . GLN A 1 107 ? -9.831 -3.554 6.430 1.00 87.38 107 GLN A O 1
ATOM 875 N N . LYS A 1 108 ? -9.961 -1.852 4.974 1.00 89.81 108 LYS A N 1
ATOM 876 C CA . LYS A 1 108 ? -10.519 -0.899 5.950 1.00 89.81 108 LYS A CA 1
ATOM 877 C C . LYS A 1 108 ? -11.885 -1.355 6.448 1.00 89.81 108 LYS A C 1
ATOM 879 O O . LYS A 1 108 ? -12.117 -1.356 7.657 1.00 89.81 108 LYS A O 1
ATOM 884 N N . LYS A 1 109 ? -12.766 -1.782 5.538 1.00 91.88 109 LYS A N 1
ATOM 885 C CA . LYS A 1 109 ? -14.088 -2.316 5.885 1.00 91.88 109 LYS A CA 1
ATOM 886 C C . LYS A 1 109 ? -13.969 -3.539 6.793 1.00 91.88 109 LYS A C 1
ATOM 888 O O . LYS A 1 109 ? -14.668 -3.617 7.798 1.00 91.88 109 LYS A O 1
ATOM 893 N N . PHE A 1 110 ? -13.058 -4.457 6.483 1.00 93.12 110 PHE A N 1
ATOM 894 C CA . PHE A 1 110 ? -12.799 -5.628 7.319 1.00 93.12 110 PHE A CA 1
ATOM 895 C C . PHE A 1 110 ? -12.312 -5.243 8.725 1.00 93.12 110 PHE A C 1
ATOM 897 O O . PHE A 1 110 ? -12.842 -5.738 9.719 1.00 93.12 110 PHE A O 1
ATOM 904 N N . ASN A 1 111 ? -11.365 -4.306 8.827 1.00 91.31 111 ASN A N 1
ATOM 905 C CA . ASN A 1 111 ? -10.871 -3.818 10.117 1.00 91.31 111 ASN A CA 1
ATOM 906 C C . ASN A 1 111 ? -11.985 -3.153 10.947 1.00 91.31 111 ASN A C 1
ATOM 908 O O . ASN A 1 111 ? -12.052 -3.363 12.158 1.00 91.31 111 ASN A O 1
ATOM 912 N N . LEU A 1 112 ? -12.875 -2.381 10.311 1.00 93.56 112 LEU A N 1
ATOM 913 C CA . LEU A 1 112 ? -14.035 -1.776 10.975 1.00 93.56 112 LEU A CA 1
ATOM 914 C C . LEU A 1 112 ? -15.009 -2.837 11.497 1.00 93.56 112 LEU A C 1
ATOM 916 O O . LEU A 1 112 ? -15.436 -2.751 12.645 1.00 93.56 112 LEU A O 1
ATOM 920 N N . LEU A 1 113 ? -15.305 -3.871 10.704 1.00 94.81 113 LEU A N 1
ATOM 921 C CA . LEU A 1 113 ? -16.152 -4.985 11.144 1.00 94.81 113 LEU A CA 1
ATOM 922 C C . LEU A 1 113 ? -15.561 -5.699 12.367 1.00 94.81 113 LEU A C 1
ATOM 924 O O . LEU A 1 113 ? -16.279 -5.988 13.320 1.00 94.81 113 LEU A O 1
ATOM 928 N N . GLN A 1 114 ? -14.243 -5.916 12.395 1.00 94.19 114 GLN A N 1
ATOM 929 C CA . GLN A 1 114 ? -13.573 -6.482 13.570 1.00 94.19 114 GLN A CA 1
ATOM 930 C C . GLN A 1 114 ? -13.663 -5.575 14.806 1.00 94.19 114 GLN A C 1
ATOM 932 O O . GLN A 1 114 ? -13.762 -6.070 15.929 1.00 94.19 114 GLN A O 1
ATOM 937 N N . GLN A 1 115 ? -13.606 -4.252 14.630 1.00 94.12 115 GLN A N 1
ATOM 938 C CA . GLN A 1 115 ? -13.776 -3.303 15.732 1.00 94.12 115 GLN A CA 1
ATOM 939 C C . GLN A 1 115 ? -15.211 -3.299 16.263 1.00 94.12 115 GLN A C 1
ATOM 941 O O . GLN A 1 115 ? -15.394 -3.299 17.479 1.00 94.12 115 GLN A O 1
ATOM 946 N N . MET A 1 116 ? -16.209 -3.347 15.376 1.00 94.19 116 MET A N 1
ATOM 947 C CA . MET A 1 116 ? -17.619 -3.447 15.761 1.00 94.19 116 MET A CA 1
ATOM 948 C C . MET A 1 116 ? -17.882 -4.716 16.573 1.00 94.19 116 MET A C 1
ATOM 950 O O . MET A 1 116 ? -18.423 -4.616 17.669 1.00 94.19 116 MET A O 1
ATOM 954 N N . ALA A 1 117 ? -17.386 -5.871 16.120 1.00 94.25 117 ALA A N 1
ATOM 955 C CA . ALA A 1 117 ? -17.531 -7.132 16.851 1.00 94.25 117 ALA A CA 1
ATOM 956 C C . ALA A 1 117 ? -16.947 -7.059 18.278 1.00 94.25 117 ALA A C 1
ATOM 958 O O . ALA A 1 117 ? -17.560 -7.517 19.239 1.00 94.25 117 ALA A O 1
ATOM 959 N N . LYS A 1 118 ? -15.783 -6.415 18.449 1.00 94.00 118 LYS A N 1
ATOM 960 C CA . LYS A 1 118 ? -15.180 -6.203 19.780 1.00 94.00 118 LYS A CA 1
ATOM 961 C C . LYS A 1 118 ? -15.996 -5.263 20.667 1.00 94.00 118 LYS A C 1
ATOM 963 O O . LYS A 1 118 ? -15.954 -5.387 21.889 1.00 94.00 118 LYS A O 1
ATOM 968 N N . LEU A 1 119 ? -16.665 -4.271 20.083 1.00 93.94 119 LEU A N 1
ATOM 969 C CA . LEU A 1 119 ? -17.526 -3.357 20.833 1.00 93.94 119 LEU A CA 1
ATOM 970 C C . LEU A 1 119 ? -18.817 -4.053 21.270 1.00 93.94 119 LEU A C 1
ATOM 972 O O . LEU A 1 119 ? -19.216 -3.879 22.418 1.00 93.94 119 LEU A O 1
ATOM 976 N N . GLU A 1 120 ? -19.412 -4.877 20.406 1.00 93.62 120 GLU A N 1
ATOM 977 C CA . GLU A 1 120 ? -20.585 -5.698 20.732 1.00 93.62 120 GLU A CA 1
ATOM 978 C C . GLU A 1 120 ? -20.298 -6.656 21.896 1.00 93.62 120 GLU A C 1
ATOM 980 O O . GLU A 1 120 ? -21.073 -6.716 22.848 1.00 93.62 120 GLU A O 1
ATOM 985 N N . GLU A 1 121 ? -19.141 -7.326 21.888 1.00 92.94 121 GLU A N 1
ATOM 986 C CA . GLU A 1 121 ? -18.718 -8.201 22.990 1.00 92.94 121 GLU A CA 1
ATOM 987 C C . GLU A 1 121 ? -18.601 -7.436 24.321 1.00 92.94 121 GLU A C 1
ATOM 989 O O . GLU A 1 121 ? -19.119 -7.871 25.351 1.00 92.94 121 GLU A O 1
ATOM 994 N N . LYS A 1 122 ? -17.971 -6.254 24.309 1.00 93.69 122 LYS A N 1
ATOM 995 C CA . LYS A 1 122 ? -17.853 -5.406 25.508 1.00 93.69 122 LYS A CA 1
ATOM 996 C C . LYS A 1 122 ? -19.208 -4.932 26.022 1.00 93.69 122 LYS A C 1
ATOM 998 O O . LYS A 1 122 ? -19.396 -4.842 27.234 1.00 93.69 122 LYS A O 1
ATOM 1003 N N . LEU A 1 123 ? -20.128 -4.611 25.115 1.00 93.50 123 LEU A N 1
ATOM 1004 C CA . LEU A 1 123 ? -21.469 -4.158 25.463 1.00 93.50 123 LEU A CA 1
ATOM 1005 C C . LEU A 1 123 ? -22.259 -5.286 26.138 1.00 93.50 123 LEU A C 1
ATOM 1007 O O . LEU A 1 123 ? -22.841 -5.064 27.196 1.00 93.50 123 LEU A O 1
ATOM 1011 N N . LEU A 1 124 ? -22.156 -6.514 25.620 1.00 93.12 124 LEU A N 1
ATOM 1012 C CA . LEU A 1 124 ? -22.758 -7.700 26.231 1.00 93.12 124 LEU A CA 1
ATOM 1013 C C . LEU A 1 124 ? -22.227 -7.954 27.654 1.00 93.12 124 LEU A C 1
ATOM 1015 O O . LEU A 1 124 ? -22.999 -8.209 28.578 1.00 93.12 124 LEU A O 1
ATOM 1019 N N . VAL A 1 125 ? -20.910 -7.843 27.862 1.00 92.62 125 VAL A N 1
ATOM 1020 C CA . VAL A 1 125 ? -20.293 -7.996 29.195 1.00 92.62 125 VAL A CA 1
ATOM 1021 C C . VAL A 1 125 ? -20.808 -6.937 30.175 1.00 92.62 125 VAL A C 1
ATOM 1023 O O . VAL A 1 125 ? -21.097 -7.252 31.333 1.00 92.62 125 VAL A O 1
ATOM 1026 N N . LEU A 1 126 ? -20.951 -5.688 29.724 1.00 92.00 126 LEU A N 1
ATOM 1027 C CA . LEU A 1 126 ? -21.500 -4.604 30.538 1.00 92.00 126 LEU A CA 1
ATOM 1028 C C . LEU A 1 126 ? -22.965 -4.855 30.910 1.00 92.00 126 LEU A C 1
ATOM 1030 O O . LEU A 1 126 ? -23.323 -4.682 32.074 1.00 92.00 126 LEU A O 1
ATOM 1034 N N . GLU A 1 127 ? -23.792 -5.307 29.967 1.00 92.00 127 GLU A N 1
ATOM 1035 C CA . GLU A 1 127 ? -25.201 -5.629 30.225 1.00 92.00 127 GLU A CA 1
ATOM 1036 C C . GLU A 1 127 ? -25.357 -6.755 31.253 1.00 92.00 127 GLU A C 1
ATOM 1038 O O . GLU A 1 127 ? -26.169 -6.649 32.177 1.00 92.00 127 GLU A O 1
ATOM 1043 N N . VAL A 1 128 ? -24.555 -7.818 31.137 1.00 90.38 128 VAL A N 1
ATOM 1044 C CA . VAL A 1 128 ? -24.554 -8.918 32.113 1.00 90.38 128 VAL A CA 1
ATOM 1045 C C . VAL A 1 128 ? -24.115 -8.416 33.488 1.00 90.38 128 VAL A C 1
ATOM 1047 O O . VAL A 1 128 ? -24.779 -8.718 34.477 1.00 90.38 128 VAL A O 1
ATOM 1050 N N . SER A 1 129 ? -23.050 -7.609 33.551 1.00 89.06 129 SER A N 1
ATOM 1051 C CA . SER A 1 129 ? -22.539 -7.030 34.801 1.00 89.06 129 SER A CA 1
ATOM 1052 C C . SER A 1 129 ? -23.554 -6.111 35.492 1.00 89.06 129 SER A C 1
ATOM 1054 O O . SER A 1 129 ? -23.705 -6.150 36.713 1.00 89.06 129 SER A O 1
ATOM 1056 N N . GLN A 1 130 ? -24.290 -5.295 34.731 1.00 88.69 130 GLN A N 1
ATOM 1057 C CA . GLN A 1 130 ? -25.340 -4.437 35.288 1.00 88.69 130 GLN A CA 1
ATOM 1058 C C . GLN A 1 130 ? -26.504 -5.258 35.848 1.00 88.69 130 GLN A C 1
ATOM 1060 O O . GLN A 1 130 ? -26.996 -4.964 36.938 1.00 88.69 130 GLN A O 1
ATOM 1065 N N . ARG A 1 131 ? -26.925 -6.314 35.139 1.00 84.69 131 ARG A N 1
ATOM 1066 C CA . ARG A 1 131 ? -27.999 -7.204 35.604 1.00 84.69 131 ARG A CA 1
ATOM 1067 C C . ARG A 1 131 ? -27.608 -7.971 36.865 1.00 84.69 131 ARG A C 1
ATOM 1069 O O . ARG A 1 131 ? -28.424 -8.069 37.775 1.00 84.69 131 ARG A O 1
ATOM 1076 N N . THR A 1 132 ? -26.379 -8.479 36.959 1.00 83.56 132 THR A N 1
ATOM 1077 C CA . THR A 1 132 ? -25.910 -9.163 38.176 1.00 83.56 132 THR A CA 1
ATOM 1078 C C . THR A 1 132 ? -25.793 -8.213 39.364 1.00 83.56 132 THR A C 1
ATOM 1080 O O . THR A 1 132 ? -26.223 -8.577 40.454 1.00 83.56 132 THR A O 1
ATOM 1083 N N . HIS A 1 133 ? -25.304 -6.983 39.170 1.00 80.12 133 HIS A N 1
ATOM 1084 C CA . HIS A 1 133 ? -25.302 -5.974 40.237 1.00 80.12 133 HIS A CA 1
ATOM 1085 C C . HIS A 1 133 ? -26.714 -5.621 40.716 1.00 80.12 133 HIS A C 1
ATOM 1087 O O . HIS A 1 133 ? -26.927 -5.499 41.918 1.00 80.12 133 HIS A O 1
ATOM 1093 N N . ALA A 1 134 ? -27.683 -5.490 39.805 1.00 76.12 134 ALA A N 1
ATOM 1094 C CA . ALA A 1 134 ? -29.070 -5.206 40.173 1.00 76.12 134 ALA A CA 1
ATOM 1095 C C . ALA A 1 134 ? -29.696 -6.325 41.025 1.00 76.12 134 ALA A C 1
ATOM 1097 O O . ALA A 1 134 ? -30.454 -6.030 41.942 1.00 76.12 134 ALA A O 1
ATOM 1098 N N . ILE A 1 135 ? -29.348 -7.590 40.753 1.00 79.94 135 ILE A N 1
ATOM 1099 C CA . ILE A 1 135 ? -29.804 -8.749 41.539 1.00 79.94 135 ILE A CA 1
ATOM 1100 C C . ILE A 1 135 ? -29.143 -8.784 42.923 1.00 79.94 135 ILE A C 1
ATOM 1102 O O . ILE A 1 135 ? -29.806 -9.115 43.894 1.00 79.94 135 ILE A O 1
ATOM 1106 N N . LEU A 1 136 ? -27.854 -8.445 43.033 1.00 73.38 136 LEU A N 1
ATOM 1107 C CA . LEU A 1 136 ? -27.116 -8.479 44.307 1.00 73.38 136 LEU A CA 1
ATOM 1108 C C . LEU A 1 136 ? -27.499 -7.353 45.286 1.00 73.38 136 LEU A C 1
ATOM 1110 O O . LEU A 1 136 ? -27.102 -7.402 46.448 1.00 73.38 136 LEU A O 1
ATOM 1114 N N . LEU A 1 137 ? -28.216 -6.329 44.818 1.00 70.38 137 LEU A N 1
ATOM 1115 C CA . LEU A 1 137 ? -28.683 -5.194 45.622 1.00 70.38 137 LEU A CA 1
ATOM 1116 C C . LEU A 1 137 ? -30.151 -5.329 46.076 1.00 70.38 137 LEU A C 1
ATOM 1118 O O . LEU A 1 137 ? -30.666 -4.402 46.702 1.00 70.38 137 LEU A O 1
ATOM 1122 N N . TRP A 1 138 ? -30.810 -6.448 45.756 1.00 55.94 138 TRP A N 1
ATOM 1123 C CA . TRP A 1 138 ? -32.146 -6.841 46.224 1.00 55.94 138 T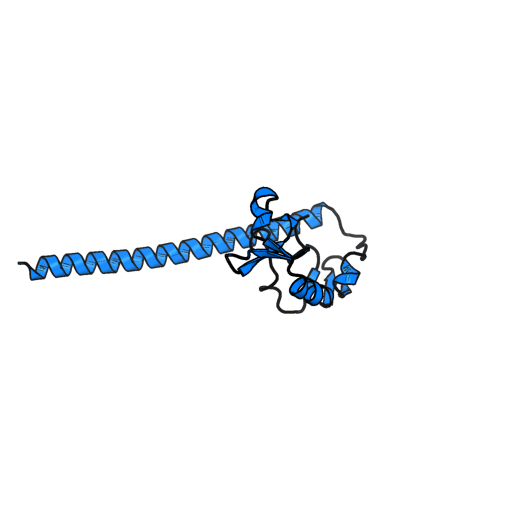RP A CA 1
ATOM 1124 C C . TRP A 1 138 ? -32.042 -7.959 47.263 1.00 55.94 138 TRP A C 1
ATOM 1126 O O . TRP A 1 138 ? -32.851 -7.931 48.217 1.00 55.94 138 TRP A O 1
#

Organism: Geodia barretti (NCBI:txid519541)

Sequence (138 aa):
MPGLTHCHCIEDEKRFRCELCGLIYREPVQNIKTGKCFCKSCVSNEDTADYRQDNAVWKEMKCWTVHCEVCGWQGRLEKFESHLCPLKTDVFQENIYLKGRLAVEEQKKFNLLQQMAKLEEKLLVLEVSQRTHAILLW

Secondary structure (DSSP, 8-state):
--EE-SEEESS-GGGGB-TTTSSEESSEEEETTT--EEEGGGS-GGGGGGEEE-HHHHHHHHHSEEEETTT--EEEHHHHTT---TT--HHHHHHHHHHHHHHHHHHHHHHHHHHHHHHHHHHHHHHHHHHHHHHHT-